Protein AF-A0A5E4NVP6-F1 (afdb_monomer_lite)

pLDDT: mean 84.66, std 14.24, range [53.22, 96.62]

Sequence (70 aa):
MSYTVLIDPTTGKKNPGLIARDSDGAVIPADPMNADWAAYQAWLEAGNKPSEPQAPAPQPSHKASRPGQQ

Structure (mmCIF, N/CA/C/O backbone):
data_AF-A0A5E4NVP6-F1
#
_entry.id   AF-A0A5E4NVP6-F1
#
loop_
_atom_site.group_PDB
_atom_site.id
_atom_site.type_symbol
_atom_si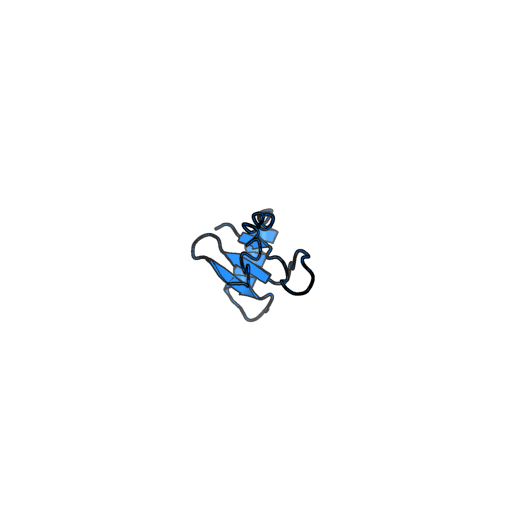te.label_atom_id
_atom_site.label_alt_id
_atom_site.label_comp_id
_atom_site.label_asym_id
_atom_site.label_entity_id
_atom_site.label_seq_id
_atom_site.pdbx_PDB_ins_code
_atom_site.Cartn_x
_atom_site.Cartn_y
_atom_site.Cartn_z
_atom_site.occupancy
_atom_site.B_iso_or_equiv
_atom_site.auth_seq_id
_atom_site.auth_comp_id
_atom_site.auth_asym_id
_atom_site.auth_atom_id
_atom_site.pdbx_PDB_model_num
ATOM 1 N N . MET A 1 1 ? -3.978 -0.473 -11.700 1.00 84.50 1 MET A N 1
ATOM 2 C CA . MET A 1 1 ? -3.884 -0.966 -10.312 1.00 84.50 1 MET A CA 1
ATOM 3 C C . MET A 1 1 ? -4.181 0.181 -9.371 1.00 84.50 1 MET A C 1
ATOM 5 O O . MET A 1 1 ? -3.580 1.236 -9.532 1.00 84.50 1 MET A O 1
ATOM 9 N N . SER A 1 2 ? -5.094 -0.027 -8.433 1.00 92.19 2 SER A N 1
ATOM 10 C CA . SER A 1 2 ? -5.321 0.858 -7.294 1.00 92.19 2 SER A CA 1
ATOM 11 C C . SER A 1 2 ? -5.171 0.048 -6.009 1.00 92.19 2 SER A C 1
ATOM 13 O O . SER A 1 2 ? -5.284 -1.186 -6.021 1.00 92.19 2 SER A O 1
ATOM 15 N N . TYR A 1 3 ? -4.841 0.756 -4.937 1.00 94.62 3 TYR A N 1
ATOM 16 C CA . TYR A 1 3 ? -4.611 0.182 -3.625 1.00 94.62 3 TYR A CA 1
ATOM 17 C C . TYR A 1 3 ? -5.342 1.009 -2.577 1.00 94.62 3 TYR A C 1
ATOM 19 O O . TYR A 1 3 ? -5.404 2.235 -2.689 1.00 94.62 3 TYR A O 1
ATOM 27 N N . THR A 1 4 ? -5.809 0.346 -1.528 1.00 94.81 4 THR A N 1
ATOM 28 C CA . THR A 1 4 ? -6.474 0.967 -0.384 1.00 94.81 4 THR A CA 1
ATOM 29 C C . THR A 1 4 ? -5.684 0.673 0.887 1.00 94.81 4 THR A C 1
ATOM 31 O O . THR A 1 4 ? -5.347 -0.479 1.160 1.00 94.81 4 THR A O 1
ATOM 34 N N . VAL A 1 5 ? -5.387 1.702 1.686 1.00 93.88 5 VAL A N 1
ATOM 35 C CA . VAL A 1 5 ? -4.775 1.508 3.014 1.00 93.88 5 VAL A CA 1
ATOM 36 C C . VAL A 1 5 ? -5.820 0.924 3.952 1.00 93.88 5 VAL A C 1
ATOM 38 O O . VAL A 1 5 ? -6.901 1.491 4.085 1.00 93.88 5 VAL A O 1
ATOM 41 N N . LEU A 1 6 ? -5.509 -0.181 4.624 1.00 91.81 6 LEU A N 1
ATOM 42 C CA . LEU A 1 6 ? -6.450 -0.828 5.532 1.00 91.81 6 LEU A CA 1
ATOM 43 C C . LEU A 1 6 ? -6.444 -0.192 6.922 1.00 91.81 6 LEU A C 1
ATOM 45 O O . LEU A 1 6 ? -5.498 0.481 7.332 1.00 91.81 6 LEU A O 1
ATOM 49 N N . ILE A 1 7 ? -7.533 -0.404 7.657 1.00 90.25 7 ILE A N 1
ATOM 50 C CA . ILE A 1 7 ? -7.641 -0.039 9.069 1.00 90.25 7 ILE A CA 1
ATOM 51 C C . ILE A 1 7 ? -7.159 -1.223 9.906 1.00 90.25 7 ILE A C 1
ATOM 53 O O . ILE A 1 7 ? -7.578 -2.357 9.683 1.00 90.25 7 ILE A O 1
ATOM 57 N N . ASP A 1 8 ? -6.298 -0.956 10.884 1.00 85.12 8 ASP A N 1
ATOM 58 C CA . ASP A 1 8 ? -5.934 -1.937 11.898 1.00 85.12 8 ASP A CA 1
ATOM 59 C C . ASP A 1 8 ? -7.171 -2.251 12.766 1.00 85.12 8 ASP A C 1
ATOM 61 O O . ASP A 1 8 ? -7.726 -1.336 13.386 1.00 85.12 8 ASP A O 1
ATOM 65 N N . PRO A 1 9 ? -7.622 -3.516 12.835 1.00 80.81 9 PRO A N 1
ATOM 66 C CA . PRO A 1 9 ? -8.851 -3.872 13.543 1.00 80.81 9 PRO A CA 1
ATOM 67 C C . PRO A 1 9 ? -8.731 -3.747 15.069 1.00 80.81 9 PRO A C 1
ATOM 69 O O . PRO A 1 9 ? -9.746 -3.686 15.757 1.00 80.81 9 PRO A O 1
ATOM 72 N N . THR A 1 10 ? -7.510 -3.692 15.604 1.00 83.38 10 THR A N 1
ATOM 73 C 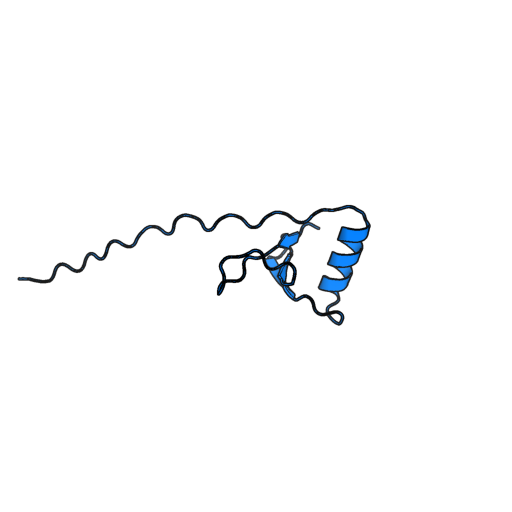CA . THR A 1 10 ? -7.233 -3.576 17.041 1.00 83.38 10 THR A CA 1
ATOM 74 C C . THR A 1 10 ? -7.283 -2.120 17.501 1.00 83.38 10 THR A C 1
ATOM 76 O O . THR A 1 10 ? -7.729 -1.825 18.606 1.00 83.38 10 THR A O 1
ATOM 79 N N . THR A 1 11 ? -6.822 -1.192 16.660 1.00 86.06 11 THR A N 1
ATOM 80 C CA . THR A 1 11 ? -6.683 0.231 17.008 1.00 86.06 11 THR A CA 1
ATOM 81 C C . THR A 1 11 ? -7.688 1.140 16.304 1.00 86.06 11 THR A C 1
ATOM 83 O O . THR A 1 11 ? -7.846 2.293 16.707 1.00 86.06 11 THR A O 1
ATOM 86 N N . GLY A 1 12 ? -8.349 0.663 15.246 1.00 85.75 12 GLY A N 1
ATOM 87 C CA . GLY A 1 12 ? -9.263 1.452 14.419 1.00 85.75 12 GLY A CA 1
ATOM 88 C C . GLY A 1 12 ? -8.575 2.545 13.593 1.00 85.75 12 GLY A C 1
ATOM 89 O O . GLY A 1 12 ? -9.249 3.401 13.022 1.00 85.75 12 GLY A O 1
ATOM 90 N N . LYS A 1 13 ? -7.238 2.549 13.526 1.00 87.25 13 LYS A N 1
ATOM 91 C CA . LYS A 1 13 ? -6.447 3.553 12.799 1.00 87.25 13 LYS A CA 1
ATOM 92 C C . LYS A 1 13 ? -5.960 3.007 11.459 1.00 87.25 13 LYS A C 1
ATOM 94 O O . LYS A 1 13 ? -5.786 1.802 11.304 1.00 87.25 13 LYS A O 1
ATOM 99 N N . LYS A 1 14 ? -5.703 3.901 10.495 1.00 89.19 14 LYS A N 1
ATOM 100 C CA . LYS A 1 14 ? -5.070 3.539 9.216 1.00 89.19 14 LYS A CA 1
ATOM 101 C C . LYS A 1 14 ? -3.733 2.841 9.488 1.00 89.19 14 LYS A C 1
ATOM 103 O O . LYS A 1 14 ? -2.902 3.383 10.216 1.00 89.19 14 LYS A O 1
ATOM 108 N N . ASN A 1 15 ? -3.531 1.680 8.881 1.00 89.94 15 ASN A N 1
ATOM 109 C CA . ASN A 1 15 ? -2.297 0.919 8.941 1.00 89.94 15 ASN A CA 1
ATOM 110 C C . ASN A 1 15 ? -1.600 0.978 7.577 1.00 89.94 15 ASN A C 1
ATOM 112 O O . ASN A 1 15 ? -1.910 0.175 6.700 1.00 89.94 15 ASN A O 1
ATOM 116 N N . PRO A 1 16 ? -0.649 1.904 7.369 1.00 87.75 16 PRO A N 1
ATOM 117 C CA . PRO A 1 16 ? 0.082 1.986 6.106 1.00 87.75 16 PRO A CA 1
ATOM 118 C C . PRO A 1 16 ? 0.924 0.732 5.820 1.00 87.75 16 PRO A C 1
ATOM 120 O O . PRO A 1 16 ? 1.355 0.551 4.686 1.00 87.75 16 PRO A O 1
ATOM 123 N N . GLY A 1 17 ? 1.140 -0.132 6.820 1.00 91.75 17 GLY A N 1
ATOM 124 C CA . GLY A 1 17 ? 1.810 -1.421 6.671 1.00 91.75 17 GLY A CA 1
ATOM 125 C C . GLY A 1 17 ? 0.918 -2.547 6.133 1.00 91.75 17 GLY A C 1
ATOM 126 O O . GLY A 1 17 ? 1.369 -3.688 6.041 1.00 91.75 17 GLY A O 1
ATOM 127 N N . LEU A 1 18 ? -0.348 -2.254 5.823 1.00 92.56 18 LEU A N 1
ATOM 128 C CA . LEU A 1 18 ? -1.312 -3.222 5.320 1.00 92.56 18 LEU A CA 1
ATOM 129 C C . LEU A 1 18 ? -2.165 -2.571 4.224 1.00 92.56 18 LEU A C 1
ATOM 131 O O . LEU A 1 18 ? -2.973 -1.678 4.489 1.00 92.56 18 LEU A O 1
ATOM 135 N N . ILE A 1 19 ? -1.984 -3.013 2.983 1.00 94.88 19 ILE A N 1
ATOM 136 C CA . ILE A 1 19 ? -2.701 -2.478 1.819 1.00 94.88 19 ILE A CA 1
ATOM 137 C C . ILE A 1 19 ? -3.531 -3.562 1.146 1.00 94.88 19 ILE A C 1
ATOM 139 O O . ILE A 1 19 ? -3.107 -4.706 1.049 1.00 94.88 19 ILE A 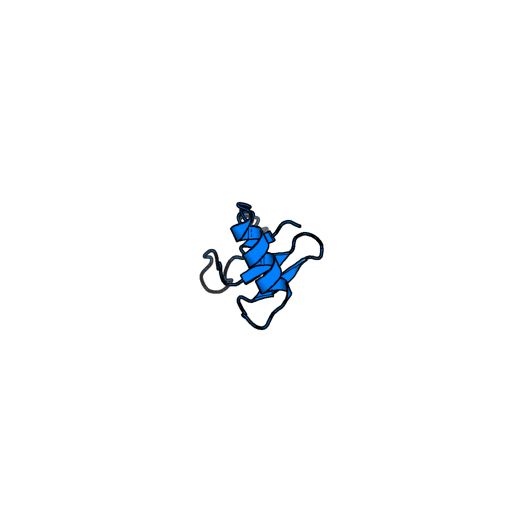O 1
ATOM 143 N N . ALA A 1 20 ? -4.719 -3.208 0.672 1.00 95.00 20 ALA A N 1
ATOM 144 C CA . ALA A 1 20 ? -5.535 -4.069 -0.172 1.00 95.00 20 ALA A CA 1
ATOM 145 C C . ALA A 1 20 ? -5.382 -3.654 -1.633 1.00 95.00 20 ALA A C 1
ATOM 147 O O . ALA A 1 20 ? -5.460 -2.467 -1.951 1.00 95.00 20 ALA A O 1
ATOM 148 N N . ARG A 1 21 ? -5.190 -4.623 -2.527 1.00 95.12 21 ARG A N 1
ATOM 149 C CA . ARG A 1 21 ? -5.261 -4.396 -3.970 1.00 95.12 21 ARG A CA 1
ATOM 150 C C . ARG A 1 21 ? -6.716 -4.449 -4.414 1.00 95.12 21 ARG A C 1
ATOM 152 O O . ARG A 1 21 ? -7.360 -5.483 -4.294 1.00 95.12 21 ARG A O 1
ATOM 159 N N . ASP A 1 22 ? -7.233 -3.364 -4.986 1.00 91.88 22 ASP A N 1
ATOM 160 C CA . ASP A 1 22 ? -8.673 -3.279 -5.289 1.00 91.88 22 ASP A CA 1
ATOM 161 C C . ASP A 1 22 ? -9.106 -4.204 -6.443 1.00 91.88 22 ASP A C 1
ATOM 163 O O . ASP A 1 22 ? -10.288 -4.487 -6.604 1.00 91.88 22 ASP A O 1
ATOM 167 N N . SER A 1 23 ? -8.157 -4.680 -7.258 1.00 93.25 23 SER A N 1
ATOM 168 C CA . SER A 1 23 ? -8.453 -5.532 -8.419 1.00 93.25 23 SER A CA 1
ATOM 169 C C . SER A 1 23 ? -8.929 -6.937 -8.045 1.00 93.25 23 SER A C 1
ATOM 171 O O . SER A 1 23 ? -9.672 -7.541 -8.812 1.00 93.25 23 SER A O 1
ATOM 173 N N . ASP A 1 24 ? -8.448 -7.481 -6.931 1.00 93.44 24 ASP A N 1
ATOM 174 C CA . ASP A 1 24 ? -8.719 -8.855 -6.490 1.00 93.44 24 ASP A CA 1
ATOM 175 C C . ASP A 1 24 ? -8.972 -8.964 -4.980 1.00 93.44 24 ASP A C 1
ATOM 177 O O . ASP A 1 24 ? -9.271 -10.044 -4.476 1.00 93.44 24 ASP A O 1
ATOM 181 N N . GLY A 1 25 ? -8.880 -7.849 -4.252 1.00 90.12 25 GLY A N 1
ATOM 182 C CA . GLY A 1 25 ? -9.043 -7.800 -2.805 1.00 90.12 25 GLY A CA 1
ATOM 183 C C . GLY A 1 25 ? -7.873 -8.407 -2.031 1.00 90.12 25 GLY A C 1
ATOM 184 O O . GLY A 1 25 ? -8.009 -8.624 -0.826 1.00 90.12 25 GLY A O 1
ATOM 185 N N . ALA A 1 26 ? -6.736 -8.695 -2.676 1.00 93.88 26 ALA A N 1
ATOM 186 C CA . ALA A 1 26 ? -5.585 -9.275 -1.997 1.00 93.88 26 ALA A CA 1
ATOM 187 C C . ALA A 1 26 ? -5.045 -8.318 -0.926 1.00 93.88 26 ALA A C 1
ATOM 189 O O . ALA A 1 26 ? -4.772 -7.147 -1.202 1.00 93.88 26 ALA A O 1
ATOM 190 N N . VAL A 1 27 ? -4.868 -8.831 0.294 1.00 94.44 27 VAL A N 1
ATOM 191 C CA . VAL A 1 27 ? -4.255 -8.098 1.406 1.00 94.44 27 VAL A CA 1
ATOM 192 C C . VAL A 1 27 ? -2.751 -8.317 1.368 1.00 94.44 27 VAL A C 1
ATOM 194 O O . VAL A 1 27 ? -2.265 -9.440 1.480 1.00 94.44 27 VAL A O 1
ATOM 197 N N . ILE A 1 28 ? -2.021 -7.224 1.219 1.00 94.81 28 ILE A N 1
ATOM 198 C CA . ILE A 1 28 ? -0.584 -7.196 1.008 1.00 94.81 28 ILE A CA 1
ATOM 199 C C . ILE A 1 28 ? 0.062 -6.596 2.266 1.00 94.81 28 ILE A C 1
ATOM 201 O O . ILE A 1 28 ? -0.168 -5.423 2.585 1.00 94.81 28 ILE A O 1
ATOM 205 N N . PRO A 1 29 ? 0.846 -7.386 3.015 1.00 94.69 29 PRO A N 1
ATOM 206 C CA . PRO A 1 29 ? 1.626 -6.879 4.134 1.00 94.69 29 PRO A CA 1
ATOM 207 C C . PRO A 1 29 ? 2.835 -6.074 3.651 1.00 94.69 29 PRO A C 1
ATOM 209 O O . PRO A 1 29 ? 3.361 -6.321 2.565 1.00 94.69 29 PRO A O 1
ATOM 212 N N . ALA A 1 30 ? 3.311 -5.160 4.498 1.00 94.62 30 ALA A N 1
ATOM 213 C CA . ALA A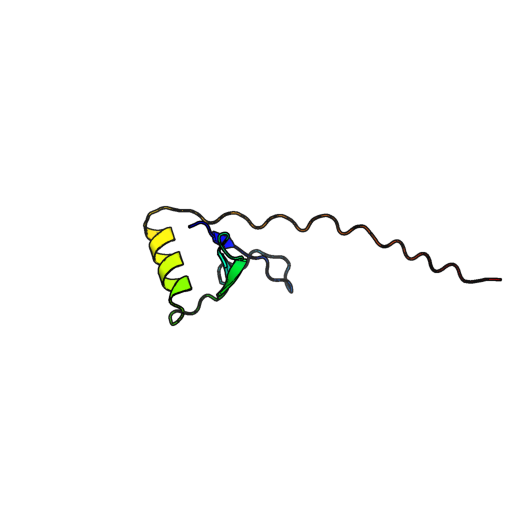 1 30 ? 4.552 -4.412 4.307 1.00 94.62 30 ALA A CA 1
ATOM 214 C C . ALA A 1 30 ? 5.811 -5.263 4.506 1.00 94.62 30 ALA A C 1
ATOM 216 O O . ALA A 1 30 ? 6.654 -4.977 5.355 1.00 94.62 30 ALA A O 1
ATOM 217 N N . ASP A 1 31 ? 5.914 -6.330 3.723 1.00 94.81 31 ASP A N 1
ATOM 218 C CA . ASP A 1 31 ? 7.051 -7.233 3.694 1.00 94.81 31 ASP A CA 1
ATOM 219 C C . ASP A 1 31 ? 7.914 -6.927 2.454 1.00 94.81 31 ASP A C 1
ATOM 221 O O . ASP A 1 31 ? 7.422 -7.042 1.329 1.00 94.81 31 ASP A O 1
ATOM 225 N N . PRO A 1 32 ? 9.201 -6.565 2.618 1.00 92.25 32 PRO A N 1
ATOM 226 C CA . PRO A 1 32 ? 10.122 -6.347 1.502 1.00 92.25 32 PRO A CA 1
ATOM 227 C C . PRO A 1 32 ? 10.294 -7.558 0.575 1.00 92.25 32 PRO A C 1
ATOM 229 O O . PRO A 1 32 ? 10.665 -7.385 -0.583 1.00 92.25 32 PRO A O 1
ATOM 232 N N . MET A 1 33 ? 10.051 -8.777 1.067 1.00 95.12 33 MET A N 1
ATOM 233 C CA . MET A 1 33 ? 10.113 -10.001 0.264 1.00 95.12 33 MET A CA 1
ATOM 234 C C . MET A 1 33 ? 8.812 -10.281 -0.500 1.00 95.12 33 MET A C 1
ATOM 236 O O . MET A 1 33 ? 8.772 -11.195 -1.325 1.00 95.12 33 MET A O 1
ATOM 240 N N . ASN A 1 34 ? 7.752 -9.500 -0.270 1.00 95.06 34 ASN A N 1
ATOM 241 C CA . ASN A 1 34 ? 6.505 -9.615 -1.009 1.00 95.06 34 ASN A CA 1
ATOM 242 C C . ASN A 1 34 ? 6.572 -8.808 -2.319 1.00 95.06 34 ASN A C 1
ATOM 244 O O . ASN A 1 34 ? 6.707 -7.583 -2.322 1.00 95.06 34 ASN A O 1
ATOM 248 N N . ALA A 1 35 ? 6.436 -9.499 -3.453 1.00 95.38 35 ALA A N 1
ATOM 249 C CA . ALA A 1 35 ? 6.466 -8.880 -4.777 1.00 95.38 35 ALA A CA 1
ATOM 250 C C . ALA A 1 35 ? 5.340 -7.849 -4.984 1.00 95.38 35 ALA A C 1
ATOM 252 O O . ALA A 1 35 ? 5.556 -6.823 -5.631 1.00 95.38 35 ALA A O 1
ATOM 253 N N . ASP A 1 36 ? 4.161 -8.080 -4.405 1.00 95.81 36 ASP A N 1
ATOM 254 C CA . ASP A 1 36 ? 3.046 -7.137 -4.477 1.00 95.81 36 ASP A CA 1
ATOM 255 C C . ASP A 1 36 ? 3.326 -5.867 -3.662 1.00 95.81 36 ASP A C 1
ATOM 257 O O . ASP A 1 36 ? 2.931 -4.771 -4.067 1.00 95.81 36 ASP A O 1
ATOM 261 N N . TRP A 1 37 ? 4.064 -5.982 -2.552 1.00 95.62 37 TRP A N 1
ATOM 262 C CA . TRP A 1 37 ? 4.511 -4.820 -1.783 1.00 95.62 37 TRP A CA 1
ATOM 263 C C . TRP A 1 37 ? 5.524 -3.982 -2.570 1.00 95.62 37 TRP A C 1
ATOM 265 O O . TRP A 1 37 ? 5.391 -2.759 -2.644 1.00 95.62 37 TRP A O 1
ATOM 275 N N . ALA A 1 38 ? 6.490 -4.627 -3.230 1.00 95.75 38 ALA A N 1
ATOM 276 C CA . ALA A 1 38 ? 7.434 -3.941 -4.111 1.00 95.75 38 ALA A CA 1
ATOM 277 C C . ALA A 1 38 ? 6.719 -3.234 -5.281 1.00 95.75 38 ALA A C 1
ATOM 279 O O . ALA A 1 38 ? 7.027 -2.083 -5.598 1.00 95.75 38 ALA A O 1
ATOM 280 N N . ALA A 1 39 ? 5.710 -3.877 -5.881 1.00 95.31 39 ALA A N 1
ATOM 281 C CA . ALA A 1 39 ? 4.886 -3.270 -6.925 1.00 95.31 39 ALA A CA 1
ATOM 282 C C . ALA A 1 39 ? 4.082 -2.059 -6.414 1.00 95.31 39 ALA A C 1
ATOM 284 O O . ALA A 1 39 ? 3.962 -1.052 -7.115 1.00 95.31 39 ALA A O 1
ATOM 285 N N . TYR A 1 40 ? 3.551 -2.131 -5.191 1.00 95.06 40 TYR A N 1
ATOM 286 C CA . TYR A 1 40 ? 2.899 -1.000 -4.533 1.00 95.06 40 TYR A CA 1
ATOM 287 C C . TYR A 1 40 ? 3.874 0.164 -4.286 1.00 95.06 40 TYR A C 1
ATOM 289 O O . TYR A 1 40 ? 3.532 1.314 -4.562 1.00 95.06 40 TYR A O 1
ATOM 297 N N . GLN A 1 41 ? 5.102 -0.111 -3.840 1.00 95.38 41 GLN A N 1
ATOM 298 C CA . GLN A 1 41 ? 6.124 0.921 -3.635 1.00 95.38 41 GLN A CA 1
ATOM 299 C C . GLN A 1 41 ? 6.483 1.637 -4.944 1.00 95.38 41 GLN A C 1
ATOM 301 O O . GLN A 1 41 ? 6.423 2.863 -4.993 1.00 95.38 41 GLN A O 1
ATOM 306 N N . ALA A 1 42 ? 6.741 0.892 -6.023 1.00 95.69 42 ALA A N 1
ATOM 307 C CA . ALA A 1 42 ? 7.003 1.479 -7.340 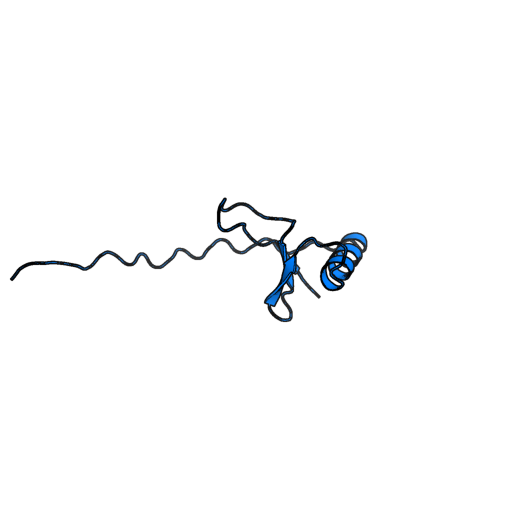1.00 95.69 42 ALA A CA 1
ATOM 308 C C . ALA A 1 42 ? 5.820 2.332 -7.843 1.00 95.69 42 ALA A C 1
ATOM 310 O O . ALA A 1 42 ? 5.998 3.378 -8.467 1.00 95.69 42 ALA A O 1
ATOM 311 N N . TRP A 1 43 ? 4.588 1.914 -7.539 1.00 95.56 43 TRP A N 1
ATOM 312 C CA . TRP A 1 43 ? 3.388 2.680 -7.861 1.00 95.56 43 TRP A CA 1
ATOM 313 C C . TRP A 1 43 ? 3.302 4.005 -7.081 1.00 95.56 43 TRP A C 1
ATOM 315 O O . TRP A 1 43 ? 2.902 5.016 -7.667 1.00 95.56 43 TRP A O 1
ATOM 325 N N . LEU A 1 44 ? 3.723 4.038 -5.810 1.00 95.06 44 LEU A N 1
ATOM 326 C CA . LEU A 1 44 ? 3.852 5.278 -5.029 1.00 95.06 44 LEU A CA 1
ATOM 327 C C . LEU A 1 44 ? 4.944 6.200 -5.588 1.00 95.06 44 LEU A C 1
ATOM 329 O O . LEU A 1 44 ? 4.725 7.405 -5.696 1.00 95.06 44 LEU A O 1
ATOM 333 N N . GLU A 1 45 ? 6.099 5.649 -5.968 1.00 96.12 45 GLU A N 1
ATOM 334 C CA . GLU A 1 45 ? 7.215 6.415 -6.546 1.00 96.12 45 GLU A CA 1
ATOM 335 C C . GLU A 1 45 ? 6.845 7.073 -7.881 1.00 96.12 45 GLU A C 1
ATOM 337 O O . GLU A 1 45 ? 7.310 8.168 -8.189 1.00 96.12 45 GLU A O 1
ATOM 342 N N . ALA A 1 46 ? 5.924 6.467 -8.635 1.00 96.62 46 ALA A N 1
ATOM 343 C CA . ALA A 1 46 ? 5.328 7.067 -9.826 1.00 96.62 46 ALA A CA 1
ATOM 344 C C . ALA A 1 46 ? 4.358 8.237 -9.527 1.00 96.62 46 ALA A C 1
ATOM 346 O O . ALA A 1 46 ? 3.758 8.789 -10.449 1.00 96.62 46 ALA A O 1
ATOM 347 N N . GLY A 1 47 ? 4.183 8.625 -8.258 1.00 96.38 47 GLY A N 1
ATOM 348 C CA . GLY A 1 47 ? 3.360 9.760 -7.831 1.00 96.38 47 GLY A CA 1
ATOM 349 C C . GLY A 1 47 ? 1.887 9.427 -7.582 1.00 96.38 47 GLY A C 1
ATOM 350 O O . GLY A 1 47 ? 1.082 10.336 -7.358 1.00 96.38 47 GLY A O 1
ATOM 351 N N . ASN A 1 48 ? 1.514 8.146 -7.605 1.00 95.94 48 ASN A N 1
ATOM 352 C CA . ASN A 1 48 ? 0.155 7.731 -7.281 1.00 95.94 48 ASN A CA 1
ATOM 353 C C . ASN A 1 48 ? -0.091 7.751 -5.763 1.00 95.94 48 ASN A C 1
ATOM 355 O O . ASN A 1 48 ? 0.839 7.739 -4.956 1.00 95.94 48 ASN A O 1
ATOM 359 N N . LYS A 1 49 ? -1.367 7.778 -5.362 1.00 94.25 49 LYS A N 1
ATOM 360 C CA . LYS A 1 49 ? -1.779 7.825 -3.952 1.00 94.25 49 LYS A CA 1
ATOM 361 C C . LYS A 1 49 ? -2.858 6.785 -3.675 1.00 94.25 49 LYS A C 1
ATOM 363 O O . LYS A 1 49 ? -3.830 6.748 -4.430 1.00 94.25 49 LYS A O 1
ATOM 368 N N . PRO A 1 50 ? -2.712 5.962 -2.622 1.00 93.62 50 PRO A N 1
ATOM 369 C CA . PRO A 1 50 ? -3.698 4.949 -2.284 1.00 93.62 50 PRO A CA 1
ATOM 370 C C . PRO A 1 50 ? -5.003 5.602 -1.833 1.00 93.62 50 PRO A C 1
ATOM 372 O O . PRO A 1 50 ? -5.006 6.703 -1.274 1.00 93.62 50 PRO A O 1
ATOM 375 N N . SER A 1 51 ? -6.106 4.898 -2.059 1.00 91.44 51 SER A N 1
ATOM 376 C CA . SER A 1 51 ? -7.418 5.295 -1.570 1.00 91.44 51 SER A CA 1
ATOM 377 C C . SER A 1 51 ? -7.447 5.276 -0.046 1.00 91.44 51 SER A C 1
ATOM 379 O O . SER A 1 51 ? -6.792 4.459 0.616 1.00 91.44 51 SER A O 1
ATOM 381 N N . GLU A 1 52 ? -8.240 6.179 0.524 1.00 87.50 52 GLU A N 1
ATOM 382 C CA . GLU A 1 52 ? -8.531 6.130 1.948 1.00 87.50 52 GLU A CA 1
ATOM 383 C C . GLU A 1 52 ? -9.430 4.927 2.259 1.00 87.50 52 GLU A C 1
ATOM 385 O O . GLU A 1 52 ? -10.336 4.626 1.475 1.00 87.50 52 GLU A O 1
ATOM 390 N N . PRO A 1 53 ? -9.219 4.245 3.398 1.00 82.19 53 PRO A N 1
ATOM 391 C CA . PRO A 1 53 ? -10.137 3.208 3.830 1.00 82.19 53 PRO A CA 1
ATOM 392 C C . PRO A 1 53 ? -11.537 3.790 3.977 1.00 82.19 53 PRO A C 1
ATOM 394 O O . PRO A 1 53 ? -11.722 4.851 4.580 1.00 82.19 53 PRO A O 1
ATOM 397 N N . GLN A 1 54 ? -12.527 3.068 3.461 1.00 74.62 54 GLN A N 1
ATOM 398 C CA . GLN A 1 54 ? -13.918 3.399 3.725 1.00 74.62 54 GLN A CA 1
ATOM 399 C C . GLN A 1 54 ? -14.165 3.298 5.232 1.00 74.62 54 GLN A C 1
ATOM 401 O O . GLN A 1 54 ? -13.761 2.326 5.877 1.00 74.62 54 GLN A O 1
ATOM 406 N N . ALA A 1 55 ? -14.808 4.320 5.801 1.00 66.88 55 ALA A N 1
ATOM 407 C CA . ALA A 1 55 ? -15.259 4.260 7.182 1.00 66.88 55 ALA A CA 1
ATOM 408 C C . ALA A 1 55 ? -16.120 2.998 7.360 1.00 66.88 55 ALA A C 1
ATOM 410 O O . ALA A 1 55 ? -16.908 2.684 6.459 1.00 66.88 55 ALA A O 1
ATOM 411 N N . PRO A 1 56 ? -15.986 2.265 8.482 1.00 61.97 56 PRO A N 1
ATOM 412 C CA . PRO A 1 56 ? -16.838 1.116 8.728 1.00 61.97 56 PRO A CA 1
ATOM 413 C C . PRO A 1 56 ? -18.291 1.575 8.606 1.00 61.97 56 PRO A C 1
ATOM 415 O O . PRO A 1 56 ? -18.699 2.531 9.272 1.00 61.97 56 PRO A O 1
ATOM 418 N N . ALA A 1 57 ? -19.051 0.930 7.716 1.00 59.59 57 ALA A N 1
ATOM 419 C CA . ALA A 1 57 ? -20.481 1.174 7.621 1.00 59.59 57 ALA A CA 1
ATOM 420 C C . ALA A 1 57 ? -21.069 1.041 9.035 1.00 59.59 57 ALA A C 1
ATOM 422 O O . ALA A 1 57 ? -20.643 0.137 9.767 1.00 59.59 57 ALA A O 1
ATOM 423 N N . PRO A 1 58 ? -21.994 1.927 9.456 1.00 55.41 58 PRO A N 1
ATOM 424 C CA . PRO A 1 58 ? -22.639 1.786 10.750 1.00 55.41 58 PRO A CA 1
ATOM 425 C C . PRO A 1 58 ? -23.226 0.380 10.796 1.00 55.41 58 PRO A C 1
ATOM 427 O O . PRO A 1 58 ? -24.125 0.055 10.020 1.00 55.41 58 PRO A O 1
ATOM 430 N N . GLN A 1 59 ? -22.649 -0.479 11.642 1.00 57.31 59 GLN A N 1
ATOM 431 C CA . GLN A 1 59 ? -23.157 -1.831 11.805 1.00 57.31 59 GLN A CA 1
ATOM 432 C C . GLN A 1 59 ? -24.637 -1.680 12.156 1.00 57.31 59 GLN A C 1
ATOM 434 O O . GLN A 1 59 ? -24.948 -0.869 13.041 1.00 57.31 59 GLN A O 1
ATOM 439 N N . PRO A 1 60 ? -25.562 -2.377 11.469 1.00 59.91 60 PRO A N 1
ATOM 440 C CA . PRO A 1 60 ? -26.940 -2.404 11.913 1.00 59.91 60 PRO A CA 1
ATOM 441 C C . PRO A 1 60 ? -26.882 -2.876 13.358 1.00 59.91 60 PRO A C 1
ATOM 443 O O . PRO A 1 60 ? -26.438 -3.984 13.651 1.00 59.91 60 PRO A O 1
ATOM 446 N N . SER A 1 61 ? -27.215 -1.970 14.273 1.00 59.59 61 SER A N 1
ATOM 447 C CA . SER A 1 61 ? -27.229 -2.263 15.691 1.00 59.59 61 SER A CA 1
ATOM 448 C C . SER A 1 61 ? -28.218 -3.402 15.854 1.00 59.59 61 SER A C 1
ATOM 450 O O . SER A 1 61 ? -29.429 -3.204 15.749 1.00 59.59 61 SER A O 1
ATOM 452 N N . HIS A 1 62 ? -27.707 -4.616 16.059 1.00 60.41 62 HIS A N 1
ATOM 453 C CA . HIS A 1 62 ? -28.511 -5.725 16.530 1.00 60.41 62 HIS A CA 1
ATOM 454 C C . HIS A 1 62 ? -28.967 -5.318 17.932 1.00 60.41 62 HIS A C 1
ATOM 456 O O . HIS A 1 62 ? -28.325 -5.637 18.930 1.00 60.41 62 HIS A O 1
ATOM 462 N N . LYS A 1 63 ? -30.040 -4.515 18.014 1.00 58.69 63 LYS A N 1
ATOM 463 C CA . LYS A 1 63 ? -30.764 -4.278 19.256 1.00 58.69 63 LYS A CA 1
ATOM 464 C C . LYS A 1 63 ? -31.028 -5.662 19.815 1.00 58.69 63 LYS A C 1
ATOM 466 O O . LYS A 1 63 ? -31.690 -6.469 19.164 1.00 58.69 63 LYS A O 1
ATOM 471 N N . ALA A 1 64 ? -30.469 -5.921 20.990 1.00 60.41 64 ALA A N 1
ATOM 472 C CA . ALA A 1 64 ? -30.752 -7.094 21.783 1.00 60.41 64 ALA A CA 1
ATOM 473 C C . ALA A 1 64 ? -32.272 -7.206 21.964 1.00 60.41 64 ALA A C 1
ATOM 475 O O . ALA A 1 64 ? -32.849 -6.618 22.871 1.00 60.41 64 ALA A O 1
ATOM 476 N N . SER A 1 65 ? -32.934 -7.947 21.079 1.00 58.62 65 SER A N 1
ATOM 477 C CA . SER A 1 65 ? -34.281 -8.441 21.316 1.00 58.62 65 SER A CA 1
ATOM 478 C C . SER A 1 65 ? -34.120 -9.817 21.925 1.00 58.62 65 SER A C 1
ATOM 480 O O . SER A 1 65 ? -34.281 -10.841 21.274 1.00 58.62 65 SER A O 1
ATOM 482 N N . ARG A 1 66 ? -33.752 -9.824 23.203 1.00 64.62 66 ARG A N 1
ATOM 483 C CA . ARG A 1 66 ? -34.093 -10.931 24.080 1.00 64.62 66 ARG A CA 1
ATOM 484 C C . ARG A 1 66 ? -35.039 -10.381 25.143 1.00 64.62 66 ARG A C 1
ATOM 486 O O . ARG A 1 66 ? -34.574 -10.036 26.227 1.00 64.62 66 ARG A O 1
ATOM 493 N N . PRO A 1 67 ? -36.348 -10.261 24.864 1.00 56.22 67 PRO A N 1
ATOM 494 C CA . PRO A 1 67 ? -37.300 -10.250 25.950 1.00 56.22 67 PRO A CA 1
ATOM 495 C C . PRO A 1 67 ? -37.396 -11.691 26.456 1.00 56.22 67 PRO A C 1
ATOM 497 O O . PRO A 1 67 ? -37.819 -12.596 25.739 1.00 56.22 67 PRO A O 1
ATOM 500 N N . GLY A 1 68 ? -36.924 -11.916 27.680 1.00 68.75 68 GLY A N 1
ATOM 501 C CA . GLY A 1 68 ? -37.467 -13.008 28.475 1.00 68.75 68 GLY A CA 1
ATOM 502 C C . GLY A 1 68 ? -38.906 -12.693 28.894 1.00 68.75 68 GLY A C 1
ATOM 503 O O . GLY A 1 68 ? -39.339 -11.545 28.799 1.00 68.75 68 GLY A O 1
ATOM 504 N N . GLN A 1 69 ? -39.548 -13.711 29.469 1.00 53.22 69 GLN A N 1
ATOM 505 C CA . GLN A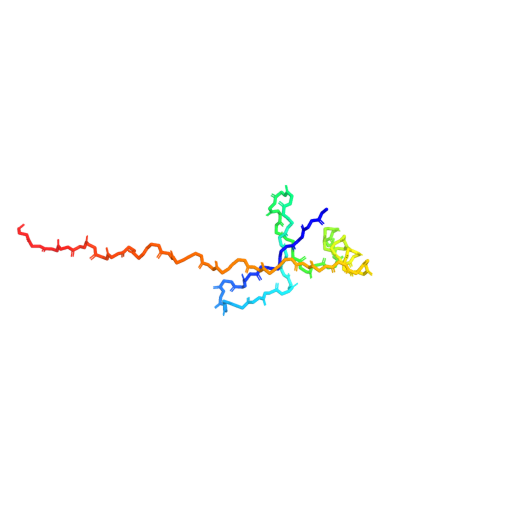 1 69 ? -40.826 -13.708 30.195 1.00 53.22 69 GLN A CA 1
ATOM 506 C C . GLN A 1 69 ? -42.090 -13.915 29.339 1.00 53.22 69 GLN A C 1
ATOM 508 O O . GLN A 1 69 ? -42.708 -12.955 28.883 1.00 53.22 69 GLN A O 1
ATOM 513 N N . GLN A 1 70 ? -42.518 -15.176 29.213 1.00 55.97 70 GLN A N 1
ATOM 514 C CA . GLN A 1 70 ? -43.737 -15.680 29.870 1.00 55.97 70 GLN A CA 1
ATOM 515 C C . GLN A 1 70 ? -43.694 -17.204 29.994 1.00 55.97 70 GLN A C 1
ATOM 517 O O . GLN A 1 70 ? -43.118 -17.846 29.088 1.00 55.97 70 GLN A O 1
#

Radius of gyration: 17.83 Å; chains: 1; bounding box: 54×25×40 Å

Foldseek 3Di:
DAKEFDADPVPRHGDNQWIADPVPRDIDGNDPPDPVNVVVVVVVVVVDDHDYDDRPDPPPPPPPPPDDDD

Secondary structure (DSSP, 8-state):
--EEEEEPTTT-SEEEEEEEETTT--EEES-TT-HHHHHHHHHHHTT--PBPPPPPP-------------